Protein AF-A0A3T0D3X7-F1 (afdb_monomer_lite)

Structure (mmCIF, N/CA/C/O backbone):
data_AF-A0A3T0D3X7-F1
#
_entry.id   AF-A0A3T0D3X7-F1
#
loop_
_atom_site.group_PDB
_atom_site.id
_atom_site.type_symbol
_atom_site.label_atom_id
_atom_site.label_alt_id
_atom_site.label_comp_id
_atom_site.label_asym_id
_atom_site.label_entity_id
_atom_site.label_seq_id
_atom_site.pdbx_PDB_ins_code
_atom_site.Cartn_x
_atom_site.Cartn_y
_atom_site.Cartn_z
_atom_site.occupancy
_atom_site.B_iso_or_equiv
_atom_site.auth_seq_id
_atom_site.auth_comp_id
_atom_site.auth_asym_id
_atom_site.auth_atom_id
_atom_site.pdbx_PDB_model_num
ATOM 1 N N . MET A 1 1 ? 16.636 6.229 -5.795 1.00 60.41 1 MET A N 1
ATOM 2 C CA . MET A 1 1 ? 16.209 6.028 -4.382 1.00 60.41 1 MET A CA 1
ATOM 3 C C . MET A 1 1 ? 16.381 4.556 -4.013 1.00 60.41 1 MET A C 1
ATOM 5 O O . MET A 1 1 ? 15.850 3.715 -4.726 1.00 60.41 1 MET A O 1
ATOM 9 N N . CYS A 1 2 ? 17.111 4.230 -2.940 1.00 63.91 2 CYS A N 1
ATOM 10 C CA . CYS A 1 2 ? 17.253 2.847 -2.458 1.00 63.91 2 CYS A CA 1
ATOM 11 C C . CYS A 1 2 ? 16.130 2.531 -1.461 1.00 63.91 2 CYS A C 1
ATOM 13 O O . CYS A 1 2 ? 16.291 2.730 -0.259 1.00 63.91 2 CYS A O 1
ATOM 15 N N . GLY A 1 3 ? 14.968 2.115 -1.969 1.00 74.00 3 GLY A N 1
ATOM 16 C CA . GLY A 1 3 ? 13.866 1.647 -1.124 1.00 74.00 3 GLY A CA 1
ATOM 17 C C . GLY A 1 3 ? 14.212 0.348 -0.385 1.00 74.00 3 GLY A C 1
ATOM 18 O O . GLY A 1 3 ? 15.175 -0.343 -0.721 1.00 74.00 3 GLY A O 1
ATOM 19 N N . LYS A 1 4 ? 13.423 -0.002 0.633 1.00 85.31 4 LYS A N 1
ATOM 20 C CA . LYS A 1 4 ? 13.621 -1.237 1.406 1.00 85.31 4 LYS A CA 1
ATOM 21 C C . LYS A 1 4 ? 12.917 -2.410 0.728 1.00 85.31 4 LYS A C 1
ATOM 23 O O . LYS A 1 4 ? 11.696 -2.394 0.598 1.00 85.31 4 LYS A O 1
ATOM 28 N N . GLU A 1 5 ? 13.665 -3.444 0.357 1.00 87.25 5 GLU A N 1
ATOM 29 C CA . GLU A 1 5 ? 13.089 -4.663 -0.221 1.00 87.25 5 GLU A CA 1
ATOM 30 C C . GLU A 1 5 ? 12.423 -5.539 0.848 1.00 87.25 5 GLU A C 1
ATOM 32 O O . GLU A 1 5 ? 12.969 -5.749 1.936 1.00 87.25 5 GLU A O 1
ATOM 37 N N . ILE A 1 6 ? 11.234 -6.053 0.532 1.00 85.12 6 ILE A N 1
ATOM 38 C CA . ILE A 1 6 ? 10.484 -7.009 1.351 1.00 85.12 6 ILE A CA 1
ATOM 39 C C . ILE A 1 6 ? 9.841 -8.080 0.464 1.00 85.12 6 ILE A C 1
ATOM 41 O O . ILE A 1 6 ? 9.593 -7.857 -0.721 1.00 85.12 6 ILE A O 1
ATOM 45 N N . GLU A 1 7 ? 9.519 -9.230 1.053 1.00 85.31 7 GLU A N 1
ATOM 46 C CA . GLU A 1 7 ? 8.796 -10.307 0.376 1.00 85.31 7 GLU A CA 1
ATOM 47 C C . GLU A 1 7 ? 7.453 -10.565 1.064 1.00 85.31 7 GLU A C 1
ATOM 49 O O . GLU A 1 7 ? 7.394 -10.800 2.272 1.00 85.31 7 GLU A O 1
ATOM 54 N N . ILE A 1 8 ? 6.362 -10.500 0.296 1.00 78.44 8 ILE A N 1
ATOM 55 C CA . ILE A 1 8 ? 5.000 -10.759 0.777 1.00 78.44 8 ILE A CA 1
ATOM 56 C C . ILE A 1 8 ? 4.273 -11.615 -0.257 1.00 78.44 8 ILE A C 1
ATOM 58 O O . ILE A 1 8 ? 4.175 -11.238 -1.423 1.00 78.44 8 ILE A O 1
ATOM 62 N N . GLY A 1 9 ? 3.747 -12.771 0.164 1.00 78.31 9 GLY A N 1
ATOM 63 C CA . GLY A 1 9 ? 2.973 -13.658 -0.714 1.00 78.31 9 GLY A CA 1
ATOM 64 C C . GLY A 1 9 ? 3.735 -14.098 -1.973 1.00 78.31 9 GLY A C 1
ATOM 65 O O . GLY A 1 9 ? 3.130 -14.211 -3.035 1.00 78.31 9 GLY A O 1
ATOM 66 N N . GLY A 1 10 ? 5.059 -14.270 -1.871 1.00 80.31 10 GLY A N 1
ATOM 67 C CA . GLY A 1 10 ? 5.938 -14.634 -2.989 1.00 80.31 10 GLY A CA 1
ATOM 68 C C . GLY A 1 10 ? 6.241 -13.501 -3.977 1.00 80.31 10 GLY A C 1
ATOM 69 O O . GLY A 1 10 ? 6.849 -13.750 -5.016 1.00 80.31 10 GLY A O 1
ATOM 70 N N . LYS A 1 11 ? 5.825 -12.259 -3.690 1.00 81.62 11 LYS A N 1
ATOM 71 C CA . LYS A 1 11 ? 6.158 -11.073 -4.492 1.00 81.62 11 LYS A CA 1
ATOM 72 C C . LYS A 1 11 ? 7.225 -10.235 -3.797 1.00 81.62 11 LYS A C 1
ATOM 74 O O . LYS A 1 11 ? 7.124 -9.974 -2.597 1.00 81.62 11 LYS A O 1
ATOM 79 N N . LYS A 1 12 ? 8.20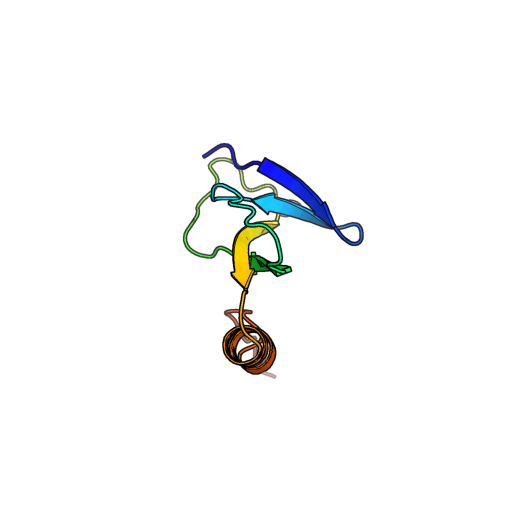5 -9.769 -4.575 1.00 85.62 12 LYS A N 1
ATOM 80 C CA . LYS A 1 12 ? 9.220 -8.809 -4.132 1.00 85.62 12 LYS A CA 1
ATOM 81 C C . LYS A 1 12 ? 8.675 -7.391 -4.270 1.00 85.62 12 LYS A C 1
ATOM 83 O O . LYS A 1 12 ? 8.325 -6.955 -5.366 1.00 85.62 12 LYS A O 1
ATOM 88 N N . LEU A 1 13 ? 8.586 -6.688 -3.149 1.00 86.44 13 LEU A N 1
ATOM 89 C CA . LEU A 1 13 ? 8.115 -5.309 -3.081 1.00 86.44 13 LEU A CA 1
ATOM 90 C C . LEU A 1 13 ? 9.248 -4.398 -2.619 1.00 86.44 13 LEU A C 1
ATOM 92 O O . LEU A 1 13 ? 10.096 -4.807 -1.825 1.00 86.44 13 LEU A O 1
ATOM 96 N N . VAL A 1 14 ? 9.229 -3.152 -3.079 1.00 88.06 14 VAL A N 1
ATOM 97 C CA . VAL A 1 14 ? 10.203 -2.130 -2.689 1.00 88.06 14 VAL A CA 1
ATOM 98 C C . VAL A 1 14 ? 9.476 -1.000 -1.988 1.00 88.06 14 VAL A C 1
ATOM 100 O O . VAL A 1 14 ? 8.730 -0.253 -2.614 1.00 88.06 14 VAL A O 1
ATOM 103 N N . VAL A 1 15 ? 9.680 -0.881 -0.679 1.00 87.19 15 VAL A N 1
ATOM 104 C CA . VAL A 1 15 ? 9.044 0.165 0.120 1.00 87.19 15 VAL A CA 1
ATOM 105 C C . VAL A 1 15 ? 9.779 1.485 -0.089 1.00 87.19 15 VAL A C 1
ATOM 107 O O . VAL A 1 15 ? 10.983 1.574 0.162 1.00 87.19 15 VAL A O 1
ATOM 110 N N . THR A 1 16 ? 9.054 2.498 -0.555 1.00 86.25 16 THR A N 1
ATOM 111 C CA . THR A 1 16 ? 9.597 3.807 -0.954 1.00 86.25 16 THR A CA 1
ATOM 112 C C . THR A 1 16 ? 9.609 4.832 0.179 1.00 86.25 16 THR A C 1
ATOM 114 O O . THR A 1 16 ? 10.325 5.828 0.102 1.00 86.25 16 THR A O 1
ATOM 117 N N . ASN A 1 17 ? 8.863 4.581 1.257 1.00 84.94 17 ASN A N 1
ATOM 118 C CA . ASN A 1 17 ? 8.818 5.411 2.458 1.00 84.94 17 ASN A CA 1
ATOM 119 C C . ASN A 1 17 ? 9.292 4.659 3.711 1.00 84.94 17 ASN A C 1
ATOM 121 O O . ASN A 1 17 ? 9.402 3.432 3.739 1.00 84.94 17 ASN A O 1
ATOM 125 N N . GLU A 1 18 ? 9.545 5.404 4.785 1.00 82.75 18 GLU A N 1
ATOM 126 C CA . GLU A 1 18 ? 9.796 4.798 6.090 1.00 82.75 18 GLU A CA 1
ATOM 127 C C . GLU A 1 18 ? 8.549 4.074 6.611 1.00 82.75 18 GLU A C 1
ATOM 129 O O . GLU A 1 18 ? 7.429 4.589 6.560 1.00 82.75 18 GLU A O 1
ATOM 134 N N . ILE A 1 19 ? 8.751 2.868 7.147 1.00 75.50 19 ILE A N 1
ATOM 135 C CA . ILE A 1 19 ? 7.684 2.089 7.775 1.00 75.50 19 ILE A CA 1
ATOM 136 C C . ILE A 1 19 ? 7.568 2.535 9.231 1.00 75.50 19 ILE A C 1
ATOM 138 O O . ILE A 1 19 ? 8.262 2.018 10.109 1.00 75.50 19 ILE A O 1
ATOM 142 N N . LEU A 1 20 ? 6.671 3.480 9.493 1.00 66.44 20 LEU A N 1
ATOM 143 C CA . LEU A 1 20 ? 6.320 3.880 10.851 1.00 66.44 20 LEU A CA 1
ATOM 144 C C . LEU A 1 20 ? 5.332 2.852 11.426 1.00 66.44 20 LEU A C 1
ATOM 146 O O . LEU A 1 20 ? 4.215 2.712 10.937 1.00 66.44 20 LEU A O 1
ATOM 150 N N . LYS A 1 21 ? 5.762 2.088 12.437 1.00 61.69 21 LYS A N 1
ATOM 151 C CA . LYS A 1 21 ? 4.899 1.168 13.198 1.00 61.69 21 LYS A CA 1
ATOM 152 C C . LYS A 1 21 ? 4.467 1.841 14.496 1.00 61.69 21 LYS A C 1
ATOM 154 O O . LYS A 1 21 ? 5.323 2.101 15.339 1.00 61.69 21 LYS A O 1
ATOM 159 N N . SER A 1 22 ? 3.169 2.052 14.700 1.00 57.06 22 SER A N 1
ATOM 160 C CA . SER A 1 22 ? 2.617 2.342 16.026 1.00 57.06 22 SER A CA 1
ATOM 161 C C . SER A 1 22 ? 1.992 1.086 16.644 1.00 57.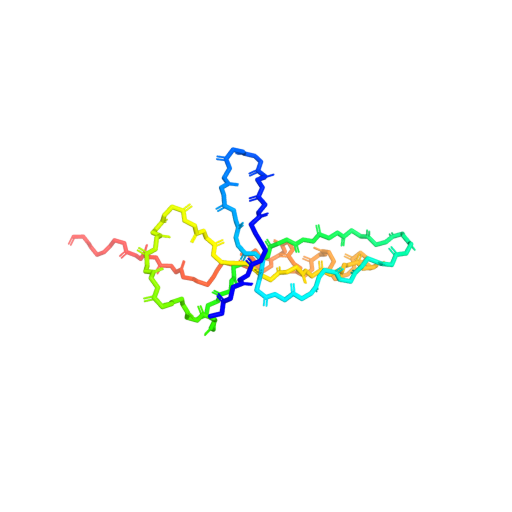06 22 SER A C 1
ATOM 163 O O . SER A 1 22 ? 1.607 0.140 15.950 1.00 57.06 22 SER A O 1
ATOM 165 N N . ALA A 1 23 ? 1.947 1.029 17.976 1.00 56.34 23 ALA A N 1
ATOM 166 C CA . ALA A 1 23 ? 1.371 -0.104 18.687 1.00 56.34 23 ALA A CA 1
ATOM 167 C C . ALA A 1 23 ? -0.144 -0.180 18.413 1.00 56.34 23 ALA A C 1
ATOM 169 O O . ALA A 1 23 ? -0.898 0.671 18.874 1.00 56.34 23 ALA A O 1
ATOM 170 N N . GLY A 1 24 ? -0.579 -1.196 17.660 1.00 63.25 24 GLY A N 1
ATOM 171 C CA . GLY A 1 24 ? -1.996 -1.505 17.424 1.00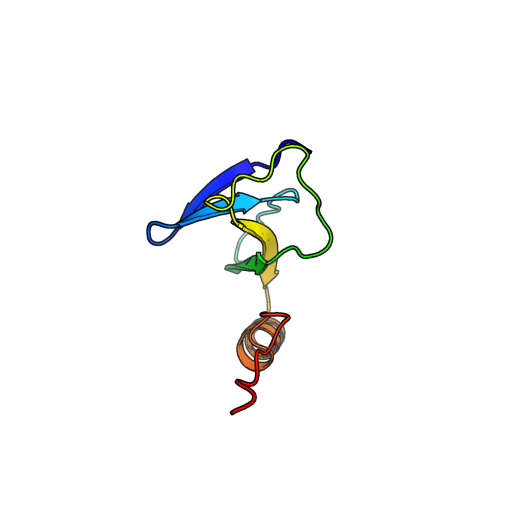 63.25 24 GLY A CA 1
ATOM 172 C C . GLY A 1 24 ? -2.530 -1.241 16.009 1.00 63.25 24 GLY A C 1
ATOM 173 O O . GLY A 1 24 ? -3.651 -1.653 15.723 1.00 63.25 24 GLY A O 1
ATOM 174 N N . GLY A 1 25 ? -1.759 -0.609 15.115 1.00 67.50 25 GLY A N 1
ATOM 175 C CA . GLY A 1 25 ? -2.165 -0.359 13.723 1.00 67.50 25 GLY A CA 1
ATOM 176 C C . GLY A 1 25 ? -1.927 -1.547 12.780 1.00 67.50 25 GLY A C 1
ATOM 177 O O . GLY A 1 25 ? 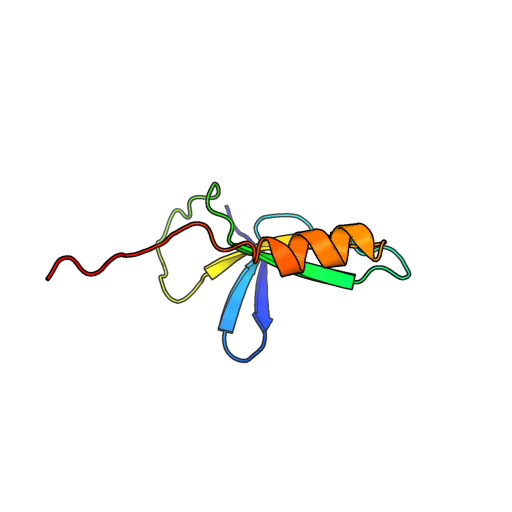-0.997 -2.335 12.971 1.00 67.50 25 GLY A O 1
ATOM 178 N N . LYS A 1 26 ? -2.746 -1.670 11.725 1.00 79.94 26 LYS A N 1
ATOM 179 C CA . LYS A 1 26 ? -2.480 -2.579 10.591 1.00 79.94 26 LYS A CA 1
ATOM 180 C C . LYS A 1 26 ? -1.710 -1.821 9.511 1.00 79.94 26 LYS A C 1
ATOM 182 O O . LYS A 1 26 ? -2.030 -0.672 9.230 1.00 79.94 26 LYS A O 1
ATOM 187 N N . ILE A 1 27 ? -0.738 -2.465 8.869 1.00 82.62 27 ILE A N 1
ATOM 188 C CA . ILE A 1 27 ? 0.007 -1.867 7.752 1.00 82.62 27 ILE A CA 1
ATOM 189 C C . ILE A 1 27 ? -0.465 -2.477 6.438 1.00 82.62 27 ILE A C 1
ATOM 191 O O . ILE A 1 27 ? -0.512 -3.699 6.299 1.00 82.62 27 ILE A O 1
ATOM 195 N N . TYR A 1 28 ? -0.759 -1.611 5.476 1.00 83.19 28 TYR A N 1
ATOM 196 C CA . TYR A 1 28 ? -1.065 -1.958 4.096 1.00 83.19 28 TYR A CA 1
ATOM 197 C C . TYR A 1 28 ? 0.040 -1.445 3.172 1.00 83.19 28 TYR A C 1
ATOM 199 O O . TYR A 1 28 ? 0.652 -0.411 3.437 1.00 83.19 28 TYR A O 1
ATOM 207 N N . PHE A 1 29 ? 0.289 -2.168 2.082 1.00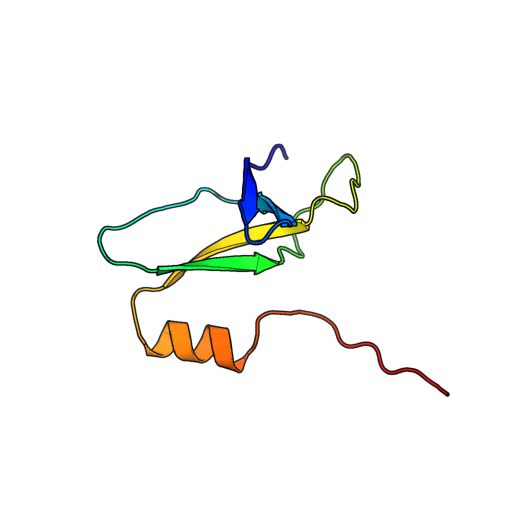 82.75 29 PHE A N 1
ATOM 208 C CA . PHE A 1 29 ? 1.245 -1.780 1.047 1.00 82.75 29 PHE A CA 1
ATOM 209 C C . PHE A 1 29 ? 0.474 -1.437 -0.224 1.00 82.75 29 PHE A C 1
ATOM 211 O O . PHE A 1 29 ? -0.208 -2.300 -0.776 1.00 82.75 2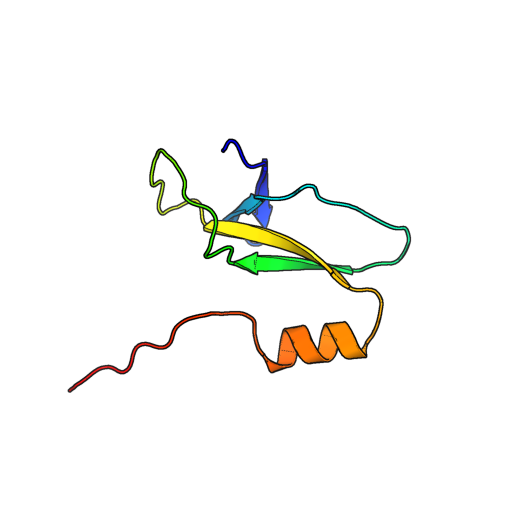9 PHE A O 1
ATOM 218 N N . ILE A 1 30 ? 0.560 -0.183 -0.659 1.00 84.50 30 ILE A N 1
ATOM 219 C CA . ILE A 1 30 ? -0.134 0.333 -1.848 1.00 84.50 30 ILE A CA 1
ATOM 220 C C . ILE A 1 30 ? 0.886 0.672 -2.926 1.00 84.50 30 ILE A C 1
ATOM 222 O O . ILE A 1 30 ? 1.989 1.084 -2.587 1.00 84.50 30 ILE A O 1
ATOM 226 N N . VAL A 1 31 ? 0.547 0.511 -4.204 1.00 83.12 31 VAL A N 1
ATOM 227 C CA . VAL A 1 31 ? 1.489 0.800 -5.298 1.00 83.12 31 VAL A CA 1
ATOM 228 C C . VAL A 1 31 ? 1.876 2.280 -5.290 1.00 83.12 31 VAL A C 1
ATOM 230 O O . VAL A 1 31 ? 1.016 3.154 -5.186 1.00 83.12 31 VAL A O 1
ATOM 233 N N . ASP A 1 32 ? 3.178 2.548 -5.388 1.00 83.75 32 ASP A N 1
ATOM 234 C CA . ASP A 1 32 ? 3.718 3.898 -5.516 1.00 83.75 32 ASP A CA 1
ATOM 235 C C . ASP A 1 32 ? 3.929 4.240 -6.993 1.00 83.75 32 ASP A C 1
ATOM 237 O O . ASP A 1 32 ? 4.841 3.720 -7.635 1.00 83.75 32 ASP A O 1
ATOM 241 N N . PHE A 1 33 ? 3.078 5.112 -7.531 1.00 78.06 33 PHE A N 1
ATOM 242 C CA . PHE A 1 33 ? 3.165 5.568 -8.921 1.00 78.06 33 PHE A CA 1
ATOM 243 C C . PHE A 1 33 ? 4.058 6.804 -9.098 1.00 78.06 33 PHE A C 1
ATOM 245 O O . PHE A 1 33 ? 4.387 7.162 -10.228 1.00 78.06 33 PHE A O 1
ATOM 252 N N . GLU A 1 34 ? 4.437 7.474 -8.008 1.00 80.75 34 GLU A N 1
ATOM 253 C CA . GLU A 1 34 ? 5.222 8.710 -8.055 1.00 80.75 34 GLU A CA 1
ATOM 254 C C . GLU A 1 34 ? 6.724 8.416 -8.037 1.00 80.75 34 GLU A C 1
ATOM 256 O O . GLU A 1 34 ? 7.510 9.098 -8.704 1.00 80.75 34 GLU A O 1
ATOM 261 N N . THR A 1 35 ? 7.133 7.380 -7.302 1.00 77.25 35 THR A N 1
ATOM 262 C CA . THR A 1 35 ? 8.547 7.027 -7.163 1.00 77.25 35 THR A CA 1
ATOM 263 C C . THR A 1 35 ? 9.099 6.380 -8.433 1.00 77.25 35 THR A C 1
ATOM 265 O O . THR A 1 35 ? 8.669 5.309 -8.860 1.00 77.25 35 THR A O 1
ATOM 268 N N . LYS A 1 36 ? 10.134 7.005 -9.005 1.00 71.94 36 LYS A N 1
ATOM 269 C CA . LYS A 1 36 ? 10.903 6.472 -10.138 1.00 71.94 36 LYS A CA 1
ATOM 270 C C . LYS A 1 36 ? 12.192 5.816 -9.647 1.00 71.94 36 LYS A C 1
ATOM 272 O O . LYS A 1 36 ? 12.924 6.395 -8.844 1.00 71.94 36 LYS A O 1
ATOM 277 N N . PHE A 1 37 ? 12.483 4.626 -10.161 1.00 68.00 37 PHE A N 1
ATOM 278 C CA . PHE A 1 37 ? 13.740 3.920 -9.912 1.00 68.00 37 PHE A CA 1
ATOM 279 C C . PHE A 1 37 ? 14.720 4.204 -11.042 1.00 68.00 37 PHE A C 1
ATOM 281 O O . PHE A 1 37 ? 14.318 4.356 -12.193 1.00 68.00 37 PHE A O 1
ATOM 288 N N . GLU A 1 38 ? 16.002 4.294 -10.695 1.00 67.44 38 GLU A N 1
ATOM 289 C CA . GLU A 1 38 ? 17.079 4.518 -11.665 1.00 67.44 38 GLU A CA 1
ATOM 290 C C . GLU A 1 38 ? 17.291 3.289 -12.560 1.00 67.44 38 GLU A C 1
ATOM 292 O O . GLU A 1 38 ? 17.559 3.437 -13.748 1.00 67.44 38 GLU A O 1
ATOM 297 N N . GLU A 1 39 ? 17.072 2.086 -12.019 1.00 64.62 39 GLU A N 1
ATOM 298 C CA . GLU A 1 39 ? 17.111 0.827 -12.763 1.00 64.62 39 GLU A CA 1
ATOM 299 C C . GLU A 1 39 ? 15.725 0.158 -12.746 1.00 64.62 39 GLU A C 1
ATOM 301 O O . GLU A 1 39 ? 15.224 -0.188 -11.669 1.00 64.62 39 GLU A O 1
ATOM 306 N N . PRO A 1 40 ? 15.069 -0.022 -13.908 1.00 61.81 40 PRO A N 1
ATOM 307 C CA . PRO A 1 40 ? 13.758 -0.653 -13.979 1.00 61.81 40 PRO A CA 1
ATOM 308 C C . PRO A 1 40 ? 13.893 -2.177 -13.872 1.00 61.81 40 PRO A C 1
ATOM 310 O O . PRO A 1 40 ? 13.915 -2.889 -14.874 1.00 61.81 40 PRO A O 1
ATOM 313 N N . ASP A 1 41 ? 13.955 -2.699 -12.650 1.00 72.94 41 ASP A N 1
ATOM 314 C CA . ASP A 1 41 ? 13.688 -4.116 -12.406 1.00 72.94 41 ASP A CA 1
ATOM 315 C C . ASP A 1 41 ? 12.172 -4.325 -12.304 1.00 72.94 41 ASP A C 1
ATOM 317 O O . ASP A 1 41 ? 11.555 -4.073 -11.271 1.00 72.94 41 ASP A O 1
ATOM 321 N N . ILE A 1 42 ? 11.561 -4.802 -13.391 1.00 71.88 42 ILE A N 1
ATOM 322 C CA . ILE A 1 42 ? 10.111 -5.046 -13.471 1.00 71.88 42 ILE A CA 1
ATOM 323 C C . ILE A 1 42 ? 9.615 -6.107 -12.475 1.00 71.88 42 ILE A C 1
ATOM 325 O O . ILE A 1 42 ? 8.412 -6.206 -12.238 1.00 71.88 42 ILE A O 1
ATOM 329 N N . SER A 1 43 ? 10.517 -6.913 -11.898 1.00 76.19 43 SER A N 1
ATOM 330 C CA . SER A 1 43 ? 10.170 -7.883 -10.855 1.00 76.19 43 SER A CA 1
ATOM 331 C C . SER A 1 43 ? 9.979 -7.233 -9.481 1.00 76.19 43 SER A C 1
ATOM 333 O O . SER A 1 43 ? 9.431 -7.862 -8.573 1.00 76.19 43 SER A O 1
ATOM 335 N N . LYS A 1 44 ? 10.402 -5.972 -9.331 1.00 77.06 44 LYS A N 1
ATOM 336 C CA . LYS A 1 44 ? 10.344 -5.193 -8.098 1.00 77.06 44 LYS A CA 1
ATOM 337 C C . LYS A 1 44 ? 9.235 -4.154 -8.190 1.00 77.06 44 LYS A C 1
ATOM 339 O O . LYS A 1 44 ? 9.353 -3.148 -8.882 1.00 77.06 44 LYS A O 1
ATOM 344 N N . ILE A 1 45 ? 8.145 -4.393 -7.464 1.00 82.94 45 ILE A N 1
ATOM 345 C CA . ILE A 1 45 ? 6.990 -3.488 -7.466 1.00 82.94 45 ILE A CA 1
ATOM 346 C C . ILE A 1 45 ? 7.172 -2.442 -6.363 1.00 82.94 45 ILE A C 1
ATOM 348 O O . ILE A 1 45 ? 7.285 -2.820 -5.190 1.00 82.94 45 ILE A O 1
ATOM 352 N N . PRO A 1 46 ? 7.174 -1.143 -6.691 1.00 85.19 46 PRO A N 1
ATOM 353 C CA . PRO A 1 46 ? 7.293 -0.113 -5.680 1.00 85.19 46 PRO A CA 1
ATOM 354 C C . PRO A 1 46 ? 5.988 0.116 -4.941 1.00 85.19 46 PRO A C 1
ATOM 356 O O . PRO A 1 46 ? 4.908 0.161 -5.534 1.00 85.19 46 PRO A O 1
ATOM 359 N N . VAL A 1 47 ? 6.098 0.254 -3.624 1.00 85.44 47 VAL A N 1
ATOM 360 C CA . VAL A 1 47 ? 4.949 0.406 -2.740 1.00 85.44 47 VAL A CA 1
ATOM 361 C C . VAL A 1 47 ? 5.209 1.420 -1.633 1.00 85.44 47 VAL A C 1
ATOM 363 O O . VAL A 1 47 ? 6.317 1.525 -1.111 1.00 85.44 47 VAL A O 1
ATOM 366 N N . ARG A 1 48 ? 4.152 2.106 -1.203 1.00 85.62 48 ARG A N 1
ATOM 367 C CA . ARG A 1 48 ? 4.122 2.874 0.043 1.00 85.62 48 ARG A CA 1
ATOM 368 C C . ARG A 1 48 ? 3.509 2.027 1.148 1.00 85.62 48 ARG A C 1
ATOM 370 O O . ARG A 1 48 ? 2.468 1.398 0.954 1.00 85.62 48 ARG A O 1
ATOM 377 N N . ALA A 1 49 ? 4.136 2.033 2.317 1.00 85.00 49 ALA A N 1
ATOM 378 C CA . ALA A 1 49 ? 3.555 1.499 3.539 1.00 85.00 49 ALA A CA 1
ATOM 379 C C . ALA A 1 49 ? 2.625 2.546 4.166 1.00 85.00 49 ALA A C 1
ATOM 381 O O . ALA A 1 49 ? 3.056 3.665 4.457 1.00 85.00 49 ALA A O 1
ATOM 382 N N . VAL A 1 50 ? 1.366 2.172 4.385 1.00 83.62 50 VAL A N 1
ATOM 383 C CA . VAL A 1 50 ? 0.337 3.008 5.015 1.00 83.62 50 VAL A CA 1
ATOM 384 C C . VAL A 1 50 ? -0.157 2.312 6.274 1.00 83.62 50 VAL A C 1
ATOM 386 O O . VAL A 1 50 ? -0.589 1.159 6.233 1.00 83.62 50 VAL A O 1
ATOM 389 N N . GLU A 1 51 ? -0.079 3.011 7.402 1.00 84.25 51 GLU A N 1
ATOM 390 C CA . GLU A 1 51 ? -0.644 2.550 8.665 1.00 84.25 51 GLU A CA 1
ATOM 391 C C . GLU A 1 51 ? -2.116 2.954 8.756 1.00 84.25 51 GLU A C 1
ATOM 393 O O . GLU A 1 51 ? -2.465 4.112 8.546 1.00 84.25 51 GLU A O 1
ATOM 398 N N . ILE A 1 52 ? -2.964 1.989 9.094 1.00 80.81 52 ILE A N 1
ATOM 399 C CA . ILE A 1 52 ? -4.407 2.144 9.239 1.00 80.81 52 ILE A CA 1
ATOM 400 C C . ILE A 1 52 ? -4.777 1.867 10.693 1.00 80.81 52 ILE A C 1
ATOM 402 O O . ILE A 1 52 ? -4.404 0.827 11.251 1.00 80.81 52 ILE A O 1
ATOM 406 N N . LYS A 1 53 ? -5.505 2.805 11.306 1.00 82.50 53 LYS A N 1
ATOM 407 C CA . LYS A 1 53 ? -5.853 2.772 12.737 1.00 82.50 53 LYS A CA 1
ATOM 408 C C . LYS A 1 53 ? -7.348 2.630 12.971 1.00 82.50 53 LYS A C 1
ATOM 410 O O . LYS A 1 53 ? -7.753 2.210 14.052 1.00 82.50 53 LYS A O 1
ATOM 415 N N . THR A 1 54 ? -8.164 2.958 11.975 1.00 84.44 54 THR A N 1
ATOM 416 C CA . THR A 1 54 ? -9.623 2.955 12.085 1.00 84.44 54 THR A CA 1
ATOM 417 C C . THR A 1 54 ? -10.282 2.048 11.046 1.00 84.44 54 THR A C 1
ATOM 419 O O . THR A 1 54 ? -9.734 1.767 9.979 1.00 84.44 54 THR A O 1
ATOM 422 N N . ASN A 1 55 ? -11.503 1.601 11.351 1.00 84.75 55 ASN A N 1
ATOM 423 C CA . ASN A 1 55 ? -12.299 0.786 10.430 1.00 84.75 55 ASN A CA 1
ATOM 424 C C . ASN A 1 55 ? -12.741 1.571 9.185 1.00 84.75 55 ASN A C 1
ATOM 426 O O . ASN A 1 55 ? -12.938 0.972 8.132 1.00 84.75 55 ASN A O 1
ATOM 430 N N . GLU A 1 56 ? -12.903 2.891 9.296 1.00 87.81 56 GLU A N 1
ATOM 431 C CA . GLU A 1 56 ? -13.272 3.754 8.171 1.00 87.81 56 GLU A CA 1
ATOM 432 C C . GLU A 1 56 ? -12.122 3.882 7.167 1.00 87.81 56 GLU A C 1
ATOM 434 O O . GLU A 1 56 ? -12.323 3.695 5.970 1.00 87.81 56 GLU A O 1
ATOM 439 N N . GLU A 1 57 ? -10.896 4.093 7.645 1.00 82.25 57 GLU A N 1
ATOM 440 C CA . GLU A 1 57 ? -9.698 4.071 6.802 1.00 82.25 57 GLU A CA 1
ATOM 441 C C . GLU A 1 57 ? -9.511 2.702 6.123 1.00 82.25 57 GLU A C 1
ATOM 443 O O . GLU A 1 57 ? -9.237 2.635 4.924 1.00 82.25 57 GLU A O 1
ATOM 448 N N . GLU A 1 58 ? -9.717 1.599 6.860 1.00 82.19 58 GLU A N 1
ATOM 449 C CA . GLU A 1 58 ? -9.668 0.244 6.289 1.00 82.19 58 GLU A CA 1
ATOM 450 C C . GLU A 1 58 ? -10.759 0.049 5.221 1.00 82.19 58 GLU A C 1
ATOM 452 O O . GLU A 1 58 ? -10.504 -0.543 4.169 1.00 82.19 58 GLU A O 1
ATOM 457 N N . TYR A 1 59 ? -11.962 0.573 5.460 1.00 84.81 59 TYR A N 1
ATOM 458 C CA . TYR A 1 59 ? -13.066 0.538 4.508 1.00 84.81 59 TYR A CA 1
ATOM 459 C C . TYR A 1 59 ? -12.745 1.307 3.226 1.00 84.81 59 TYR A C 1
ATOM 461 O O . TYR A 1 59 ? -12.937 0.768 2.137 1.00 84.81 59 TYR A O 1
ATOM 469 N N . LEU A 1 60 ? -12.230 2.533 3.335 1.00 84.19 60 LEU A N 1
ATOM 470 C CA . LEU A 1 60 ? -11.857 3.352 2.182 1.00 84.19 60 LEU A CA 1
ATOM 471 C C . LEU A 1 60 ? -10.755 2.674 1.362 1.00 84.19 60 LEU A C 1
ATOM 473 O O . LEU A 1 60 ? -10.878 2.574 0.142 1.00 84.19 60 LEU A O 1
ATOM 477 N N . LEU A 1 61 ? -9.731 2.129 2.025 1.00 79.56 61 LEU A N 1
ATOM 478 C CA . LEU A 1 61 ? -8.637 1.421 1.362 1.00 79.56 61 LEU A CA 1
ATOM 479 C C . LEU A 1 61 ? -9.140 0.208 0.568 1.00 79.56 61 LEU A C 1
ATOM 481 O O . LEU A 1 61 ? -8.749 0.015 -0.583 1.00 79.56 61 LEU A O 1
ATOM 485 N N . ARG A 1 62 ? -10.035 -0.593 1.161 1.00 77.56 62 ARG A N 1
ATOM 486 C CA . ARG A 1 62 ? -10.626 -1.770 0.504 1.00 77.56 62 ARG A CA 1
ATOM 487 C C . ARG A 1 62 ? -11.613 -1.395 -0.598 1.00 77.56 62 ARG A C 1
ATOM 489 O O . ARG A 1 62 ? -11.632 -2.045 -1.636 1.00 77.56 62 ARG A O 1
ATOM 496 N N . ARG A 1 63 ? -12.437 -0.363 -0.383 1.00 79.56 63 ARG A N 1
ATOM 497 C CA . ARG A 1 63 ? -13.473 0.076 -1.330 1.00 79.56 63 ARG A CA 1
ATOM 498 C C . ARG A 1 63 ? -12.870 0.665 -2.598 1.00 79.56 63 ARG A C 1
ATOM 500 O O . ARG A 1 63 ? -13.338 0.347 -3.684 1.00 79.56 63 ARG A O 1
ATOM 507 N N . TYR A 1 64 ? -11.858 1.513 -2.454 1.00 71.44 64 TYR A N 1
ATOM 508 C CA . TYR A 1 64 ? -11.179 2.135 -3.592 1.00 71.44 64 TYR A CA 1
ATOM 509 C C . TYR A 1 64 ? -10.018 1.303 -4.125 1.00 71.44 64 TYR A C 1
ATOM 511 O O . TYR A 1 64 ? -9.374 1.730 -5.077 1.00 71.44 64 TYR A O 1
ATOM 519 N N . ASN A 1 65 ? -9.788 0.127 -3.524 1.00 60.66 65 ASN A N 1
ATOM 520 C CA . ASN A 1 65 ? -8.941 -0.954 -4.012 1.00 60.66 65 ASN A CA 1
ATOM 521 C C . ASN A 1 65 ? -7.686 -0.408 -4.702 1.00 60.66 65 ASN A C 1
ATOM 523 O O . ASN A 1 65 ? -7.530 -0.637 -5.891 1.00 60.66 65 ASN A O 1
ATOM 527 N N . ILE A 1 66 ? -6.885 0.395 -3.978 1.00 62.34 66 ILE A N 1
ATOM 528 C CA . ILE A 1 66 ? -5.857 1.331 -4.488 1.00 62.34 66 ILE A CA 1
ATOM 529 C C . ILE A 1 66 ? -4.947 0.670 -5.544 1.00 62.34 66 ILE A C 1
ATOM 531 O O . ILE A 1 66 ? -3.850 0.186 -5.266 1.00 62.34 66 ILE A O 1
ATOM 535 N N . VAL A 1 67 ? -5.451 0.662 -6.773 1.00 51.19 67 VAL A N 1
ATOM 536 C CA . VAL A 1 67 ? -4.880 0.173 -8.020 1.00 51.19 67 VAL A CA 1
ATOM 537 C C . VAL A 1 67 ? -5.245 1.262 -9.014 1.00 51.19 67 VAL A C 1
ATOM 539 O O . VAL A 1 67 ? -6.404 1.422 -9.389 1.00 51.19 67 VAL A O 1
ATOM 542 N N . VAL A 1 68 ? -4.258 2.072 -9.383 1.00 46.62 68 VAL A N 1
ATOM 543 C CA . VAL A 1 68 ? -4.423 3.122 -10.386 1.00 46.62 68 VAL A CA 1
ATOM 544 C C . VAL A 1 68 ? -4.151 2.490 -11.752 1.00 46.62 68 VAL A C 1
ATOM 546 O O . VAL A 1 68 ? -2.997 2.258 -12.106 1.00 46.62 68 VAL A O 1
ATOM 549 N N . GLY A 1 69 ? -5.216 2.168 -12.491 1.00 39.78 69 GLY A N 1
ATOM 550 C CA . GLY A 1 69 ? -5.156 1.790 -13.907 1.00 39.78 69 GLY A CA 1
ATOM 551 C C . GLY A 1 69 ? -6.168 0.720 -14.331 1.00 39.78 69 GLY A C 1
ATOM 552 O O . GLY A 1 69 ? -6.148 -0.397 -13.820 1.00 39.78 69 GLY A O 1
ATOM 553 N N . GLU A 1 70 ? -6.998 1.055 -15.321 1.00 42.44 70 GLU A N 1
ATOM 554 C CA . GLU A 1 70 ? -7.814 0.125 -16.115 1.00 42.44 70 GLU A CA 1
ATOM 555 C C . GLU A 1 70 ? -7.181 -0.059 -17.508 1.00 42.44 70 GLU A C 1
ATOM 557 O O . GLU A 1 70 ? -6.653 0.891 -18.086 1.00 42.44 70 GLU A O 1
ATOM 562 N N . ILE A 1 71 ? -7.255 -1.272 -18.069 1.00 40.41 71 ILE A N 1
ATOM 563 C CA . ILE A 1 71 ? -7.117 -1.508 -19.514 1.00 40.41 71 ILE A CA 1
ATOM 564 C C . ILE A 1 71 ? -8.466 -2.021 -20.007 1.00 40.41 71 ILE A C 1
ATOM 566 O O . ILE A 1 71 ? -8.865 -3.138 -19.674 1.00 40.41 71 ILE A O 1
ATOM 570 N N . GLU A 1 72 ? -9.141 -1.237 -20.844 1.00 42.53 72 GLU A N 1
ATOM 571 C CA . GLU A 1 72 ? -10.144 -1.780 -21.754 1.00 42.53 72 GLU A CA 1
ATOM 572 C C . GLU A 1 72 ? -9.410 -2.437 -22.925 1.00 42.53 72 GLU A C 1
ATOM 574 O O . GLU A 1 72 ? -8.603 -1.805 -23.611 1.00 42.53 72 GLU A O 1
ATOM 579 N N . ARG A 1 73 ? -9.683 -3.721 -23.185 1.00 41.91 73 ARG A N 1
ATOM 580 C CA . ARG A 1 73 ? -9.412 -4.262 -24.519 1.00 41.91 73 ARG A CA 1
ATOM 581 C C . ARG A 1 73 ? -10.324 -3.515 -25.487 1.00 41.91 73 ARG A C 1
ATOM 583 O O . ARG A 1 73 ? -11.533 -3.720 -25.448 1.00 41.91 73 ARG A O 1
ATOM 590 N N . GLN A 1 74 ? -9.754 -2.691 -26.358 1.00 45.38 74 GLN A N 1
ATOM 591 C CA . GLN A 1 74 ? -10.424 -2.400 -27.619 1.00 45.38 74 GLN A CA 1
ATOM 592 C C . GLN A 1 74 ? -10.366 -3.673 -28.469 1.00 45.38 74 GLN A C 1
ATOM 594 O O . GLN A 1 74 ? -9.319 -4.323 -28.532 1.00 45.38 74 GLN A O 1
ATOM 599 N N . CYS A 1 75 ? -11.530 -4.059 -28.990 1.00 46.19 75 CYS A N 1
ATOM 600 C CA . CYS A 1 75 ? -11.752 -5.228 -29.836 1.00 46.19 75 CYS A CA 1
ATOM 601 C C . CYS A 1 75 ? -10.768 -5.327 -31.004 1.00 46.19 75 CYS A C 1
ATOM 603 O O . CYS A 1 75 ? -10.445 -4.271 -31.593 1.00 46.19 75 CYS A O 1
#

pLDDT: mean 73.74, std 13.75, range [39.78, 88.06]

Radius of gyration: 14.26 Å; chains: 1; bounding box: 31×23×48 Å

Secondary structure (DSSP, 8-state):
--PEEEEETTEEEEE-S-----TT-EEEEEE-SSPPPSS--TTSEEEEEEEE-SHHHHHHHHHTTT---------

Organism: NCBI:txid1222016

Foldseek 3Di:
DQFDWDADPNAIEGEPDDADDDPQWDKDWAFDPPDDDPDDPVSYTYTYIDTDRDPVSVVVCVVVVRDPDDDDPDD

Sequence (75 aa):
MCGKEIEIGGKKLVVTNEILKSAGGKIYFIVDFETKFEEPDISKIPVRAVEIKTNEEEYLLRRYNIVVGEIERQC